Protein AF-A0A8E0M1T7-F1 (afdb_monomer_lite)

Organism: NCBI:txid1256218

Sequence (68 aa):
MSKSQQQYDYIRLLAKNNQWTPQKTQELGNIIDSLESVSPTKQTLTTTYQHIWGYFKKNVPMKSYISI

Radius of gyration: 17.66 Å; chains: 1; bounding box: 42×41×34 Å

Structure (mmCIF, N/CA/C/O backbone):
data_AF-A0A8E0M1T7-F1
#
_entry.id   AF-A0A8E0M1T7-F1
#
loop_
_atom_site.group_PDB
_atom_site.id
_atom_site.type_symbol
_atom_site.label_atom_id
_atom_site.label_alt_id
_atom_site.label_comp_id
_atom_site.label_asym_id
_atom_site.label_entity_id
_atom_site.label_seq_id
_atom_site.pdbx_PDB_ins_code
_atom_site.Cartn_x
_atom_site.Cartn_y
_atom_site.Cartn_z
_atom_site.occupancy
_atom_site.B_iso_or_equiv
_atom_site.auth_seq_id
_atom_site.auth_comp_id
_atom_site.auth_asym_id
_atom_site.auth_atom_id
_atom_site.pdbx_PDB_model_num
ATOM 1 N N . MET A 1 1 ? 9.903 8.276 2.051 1.00 59.38 1 MET A N 1
ATOM 2 C CA . MET A 1 1 ? 9.340 6.908 2.163 1.00 59.38 1 MET A CA 1
ATOM 3 C C . MET A 1 1 ? 8.571 6.604 0.890 1.00 59.38 1 MET A C 1
ATOM 5 O O . MET A 1 1 ? 7.979 7.526 0.345 1.00 59.38 1 MET A O 1
ATOM 9 N N . SER A 1 2 ? 8.617 5.369 0.380 1.00 78.06 2 SER A N 1
ATOM 10 C CA . SER A 1 2 ? 7.811 4.991 -0.789 1.00 78.06 2 SER A CA 1
ATOM 11 C C . SER A 1 2 ? 6.317 5.037 -0.448 1.00 78.06 2 SER A C 1
ATOM 13 O O . SER A 1 2 ? 5.939 4.836 0.709 1.00 78.06 2 SER A O 1
ATOM 15 N N . LYS A 1 3 ? 5.459 5.251 -1.456 1.00 81.38 3 LYS A N 1
ATOM 16 C CA . LYS A 1 3 ? 3.994 5.210 -1.298 1.00 81.38 3 LYS A CA 1
ATOM 17 C C . LYS A 1 3 ? 3.536 3.898 -0.645 1.00 81.38 3 LYS A C 1
ATOM 19 O O . LYS A 1 3 ? 2.697 3.920 0.244 1.00 81.38 3 LYS A O 1
ATOM 24 N N . SER A 1 4 ? 4.139 2.769 -1.028 1.00 81.81 4 SER A N 1
ATOM 25 C CA . SER A 1 4 ? 3.853 1.454 -0.439 1.00 81.81 4 SER A CA 1
ATOM 26 C C . SER A 1 4 ? 4.194 1.377 1.050 1.00 81.81 4 SER A C 1
ATOM 28 O O . SER A 1 4 ? 3.408 0.842 1.825 1.00 81.81 4 SER A O 1
ATOM 30 N N . GLN A 1 5 ? 5.325 1.953 1.468 1.00 87.06 5 GLN A N 1
ATOM 31 C CA . GLN A 1 5 ? 5.733 1.954 2.871 1.00 87.06 5 GLN A CA 1
ATOM 32 C C . GLN A 1 5 ? 4.790 2.805 3.727 1.00 87.06 5 GLN A C 1
ATOM 34 O O . GLN A 1 5 ? 4.380 2.370 4.794 1.00 87.06 5 GLN A O 1
ATOM 39 N N . GLN A 1 6 ? 4.397 3.984 3.235 1.00 91.19 6 GLN A N 1
ATOM 40 C CA . GLN A 1 6 ? 3.455 4.858 3.944 1.00 91.19 6 GLN A CA 1
ATOM 41 C C . GLN A 1 6 ? 2.100 4.176 4.171 1.00 91.19 6 GLN A C 1
ATOM 43 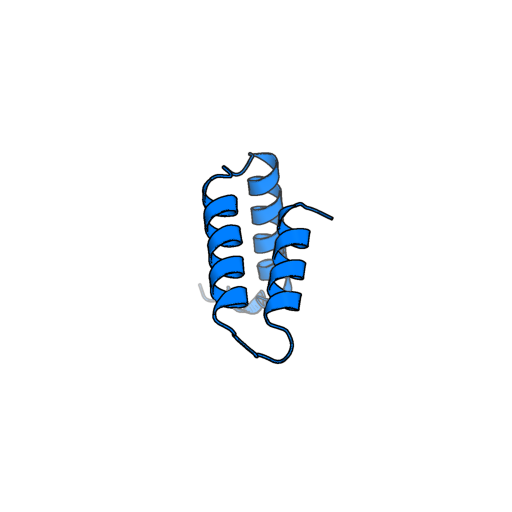O O . GLN A 1 6 ? 1.544 4.263 5.261 1.00 91.19 6 GLN A O 1
ATOM 48 N N . GLN A 1 7 ? 1.589 3.469 3.159 1.00 92.38 7 GLN A N 1
ATOM 49 C CA . GLN A 1 7 ? 0.322 2.740 3.256 1.00 92.38 7 GLN A CA 1
ATOM 50 C C . GLN A 1 7 ? 0.425 1.543 4.206 1.00 92.38 7 GLN A C 1
ATOM 52 O O . GLN A 1 7 ? -0.457 1.341 5.036 1.00 92.38 7 GLN A O 1
ATOM 57 N N . TYR A 1 8 ? 1.535 0.800 4.161 1.00 92.19 8 TYR A N 1
ATOM 58 C CA . TYR A 1 8 ? 1.804 -0.265 5.126 1.00 92.19 8 TYR A CA 1
ATOM 59 C C . TYR A 1 8 ? 1.856 0.257 6.569 1.00 92.19 8 TYR A C 1
ATOM 61 O O . TYR A 1 8 ? 1.221 -0.313 7.458 1.00 92.19 8 TYR A O 1
ATOM 69 N N . ASP A 1 9 ? 2.573 1.357 6.809 1.00 95.06 9 ASP A N 1
ATOM 70 C CA . ASP A 1 9 ? 2.683 1.953 8.142 1.00 95.06 9 ASP A CA 1
ATOM 71 C C . ASP A 1 9 ? 1.319 2.440 8.644 1.00 95.06 9 ASP A C 1
ATOM 73 O O . ASP A 1 9 ? 0.990 2.257 9.817 1.00 95.06 9 ASP A O 1
ATOM 77 N N . TYR A 1 10 ? 0.495 2.988 7.749 1.00 95.56 10 TYR A N 1
ATOM 78 C CA . TYR A 1 10 ? -0.869 3.387 8.071 1.00 95.56 10 TYR A CA 1
ATOM 79 C C . TYR A 1 10 ? -1.748 2.193 8.460 1.00 95.56 10 TYR A C 1
ATOM 81 O O . TYR A 1 10 ? -2.358 2.206 9.528 1.00 95.56 10 TYR A O 1
ATOM 89 N N . ILE A 1 11 ? -1.748 1.117 7.666 1.00 95.12 11 ILE A N 1
ATOM 90 C CA . ILE A 1 11 ? -2.477 -0.123 7.986 1.00 95.12 11 ILE A CA 1
ATOM 91 C C . ILE A 1 11 ? -1.999 -0.701 9.325 1.00 95.12 11 ILE A C 1
ATOM 93 O O . ILE A 1 11 ? -2.802 -1.146 10.147 1.00 95.12 11 ILE A O 1
ATOM 97 N N . ARG A 1 12 ? -0.691 -0.650 9.598 1.00 94.94 12 ARG A N 1
ATOM 98 C CA . ARG A 1 12 ? -0.124 -1.097 10.875 1.00 94.94 12 ARG A CA 1
ATOM 99 C C . ARG A 1 12 ? -0.626 -0.262 12.056 1.00 94.94 12 ARG A C 1
ATOM 101 O O . ARG A 1 12 ? -0.880 -0.818 13.125 1.00 94.94 12 ARG A O 1
ATOM 108 N N . LEU A 1 13 ? -0.769 1.053 11.884 1.00 94.75 13 LEU A N 1
ATOM 109 C CA . LEU A 1 13 ? -1.365 1.935 12.892 1.00 94.75 13 LEU A CA 1
ATOM 110 C C . LEU A 1 13 ? -2.860 1.652 13.076 1.00 94.75 13 LEU A C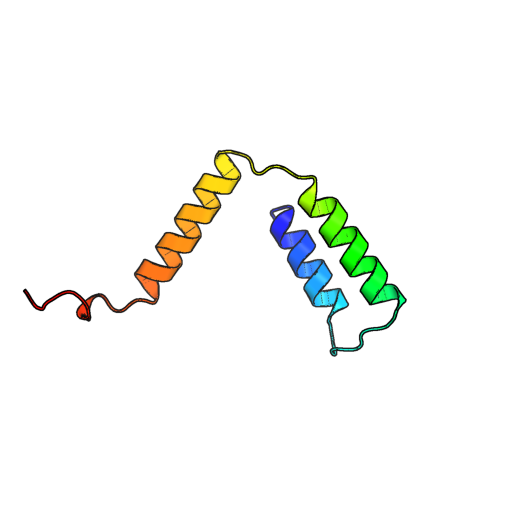 1
ATOM 112 O O . LEU A 1 13 ? -3.329 1.605 14.213 1.00 94.75 13 LEU A O 1
ATOM 116 N N . LEU A 1 14 ? -3.586 1.397 11.988 1.00 95.56 14 LEU A N 1
ATOM 117 C CA . LEU A 1 14 ? -5.001 1.027 12.012 1.00 95.56 14 LEU A CA 1
ATOM 118 C C . LEU A 1 14 ? -5.229 -0.252 12.837 1.00 95.56 14 LEU A C 1
ATOM 120 O O . LEU A 1 14 ? -6.099 -0.291 13.715 1.00 95.56 14 LEU A O 1
ATOM 124 N N . ALA A 1 15 ? -4.368 -1.251 12.628 1.00 94.19 15 ALA A N 1
ATOM 125 C CA . ALA A 1 15 ? -4.361 -2.535 13.327 1.00 94.19 15 ALA A CA 1
ATOM 126 C C . ALA A 1 15 ? -3.816 -2.471 14.769 1.00 94.19 15 ALA A C 1
ATOM 128 O O . ALA A 1 15 ? -3.788 -3.487 15.473 1.00 94.19 15 ALA A O 1
ATOM 129 N N . LYS A 1 16 ? -3.361 -1.300 15.241 1.00 93.88 16 LYS A N 1
ATOM 130 C CA . LYS A 1 16 ? -2.777 -1.152 16.578 1.00 93.88 16 LYS A CA 1
ATOM 131 C C . LYS A 1 16 ? -3.762 -1.613 17.654 1.00 93.88 16 LYS A C 1
ATOM 133 O O . LYS A 1 16 ? -4.950 -1.292 17.619 1.00 93.88 16 LYS A O 1
ATOM 138 N N . ASN A 1 17 ? -3.237 -2.358 18.626 1.00 93.44 17 ASN A N 1
ATOM 139 C CA . ASN A 1 17 ? -3.985 -2.975 19.727 1.00 93.44 17 ASN A CA 1
ATOM 140 C C . ASN A 1 17 ? -5.048 -4.002 19.284 1.00 93.44 17 ASN A C 1
ATOM 142 O O . ASN A 1 17 ? -5.868 -4.401 20.104 1.00 93.44 17 ASN A O 1
ATOM 146 N N . ASN A 1 18 ? -5.037 -4.430 18.014 1.00 89.94 18 ASN A N 1
ATOM 147 C CA . ASN A 1 18 ? -5.932 -5.442 17.443 1.00 89.94 18 ASN A CA 1
ATOM 148 C C . ASN A 1 18 ? -7.438 -5.166 17.644 1.00 89.94 18 ASN A C 1
ATOM 150 O O . ASN A 1 18 ? -8.258 -6.080 17.676 1.00 89.94 18 ASN A O 1
ATOM 154 N N . GLN A 1 19 ? -7.812 -3.895 17.797 1.00 92.75 19 GLN A N 1
ATOM 155 C CA . GLN A 1 19 ? -9.207 -3.484 17.922 1.00 92.75 19 GLN A CA 1
ATOM 156 C C . GLN A 1 19 ? -9.759 -3.147 16.541 1.00 92.75 19 GLN A C 1
ATOM 158 O O . GLN A 1 19 ? -9.561 -2.028 16.056 1.00 92.75 19 GLN A O 1
ATOM 163 N N . TRP A 1 20 ? -10.434 -4.116 15.925 1.00 93.69 20 TRP A N 1
ATOM 164 C CA . TRP A 1 20 ? -11.096 -3.972 14.630 1.00 93.69 20 TRP A CA 1
ATOM 165 C C . TRP A 1 20 ? -12.549 -3.552 14.811 1.00 93.69 20 TRP A C 1
ATOM 167 O O . TRP A 1 20 ? -13.415 -4.355 15.144 1.00 93.69 20 TRP A O 1
ATOM 177 N N . THR A 1 21 ? -12.807 -2.265 14.597 1.00 95.31 21 THR A N 1
ATOM 178 C CA . THR A 1 21 ? -14.169 -1.736 14.511 1.00 95.31 21 THR A CA 1
ATOM 179 C C . THR A 1 21 ? -14.672 -1.814 13.065 1.00 95.31 21 THR A C 1
ATOM 181 O O . THR A 1 21 ? -13.860 -1.919 12.133 1.00 95.31 21 THR A O 1
ATOM 184 N N . PRO A 1 22 ? -15.992 -1.714 12.831 1.00 96.25 22 PRO A N 1
ATOM 185 C CA . PRO A 1 22 ? -16.539 -1.641 11.477 1.00 96.25 22 PRO A CA 1
ATOM 186 C C . PRO A 1 22 ? -15.913 -0.517 10.639 1.00 96.25 22 PRO A C 1
ATOM 188 O O . PRO A 1 22 ? -15.584 -0.726 9.477 1.00 96.25 22 PRO A O 1
ATOM 191 N N . GLN A 1 23 ? -15.651 0.642 11.251 1.00 96.00 23 GLN A N 1
ATOM 192 C CA . GLN A 1 23 ? -15.048 1.799 10.581 1.00 96.00 23 GLN A CA 1
ATOM 193 C C . GLN A 1 23 ? -13.625 1.497 10.104 1.00 96.00 23 GLN A C 1
ATOM 195 O O . GLN A 1 23 ? -13.297 1.761 8.954 1.00 96.00 23 GLN A O 1
ATOM 200 N N . LYS A 1 24 ? -12.796 0.883 10.958 1.00 96.69 24 LYS A N 1
ATOM 201 C CA . LYS A 1 24 ? -11.436 0.481 10.572 1.00 96.69 24 LYS A CA 1
ATOM 202 C C . LYS A 1 24 ? -11.438 -0.591 9.489 1.00 96.69 24 LYS A C 1
ATOM 204 O O . LYS A 1 24 ? -10.568 -0.599 8.629 1.00 96.69 24 LYS A O 1
ATOM 209 N N . THR A 1 25 ? -12.409 -1.497 9.531 1.00 96.56 25 THR A N 1
ATOM 210 C CA . THR A 1 25 ? -12.554 -2.545 8.513 1.00 96.56 25 THR A CA 1
ATOM 211 C C . THR A 1 25 ? -12.905 -1.931 7.158 1.00 96.56 25 THR A C 1
ATOM 213 O O . THR A 1 25 ? -12.285 -2.263 6.152 1.00 96.56 25 THR A O 1
ATOM 216 N N . GLN A 1 26 ? -13.841 -0.980 7.142 1.00 97.25 26 GLN A N 1
ATOM 217 C CA . GLN A 1 26 ? -14.191 -0.223 5.942 1.00 97.25 26 GLN A CA 1
ATOM 218 C C . GLN A 1 26 ? -12.999 0.587 5.416 1.00 97.25 26 GLN A C 1
ATOM 220 O O . GLN A 1 26 ? -1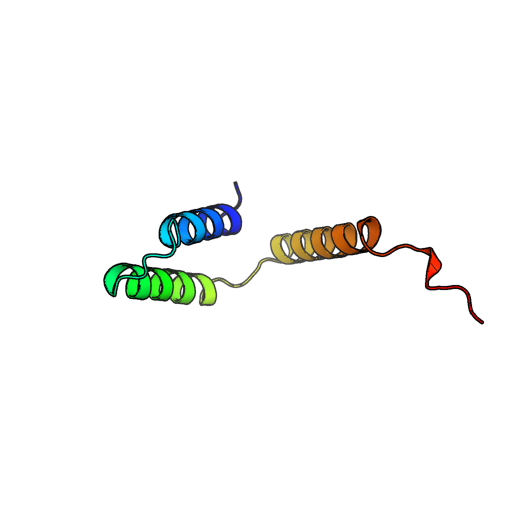2.730 0.592 4.219 1.00 97.25 26 GLN A O 1
ATOM 225 N N . GLU A 1 27 ? -12.255 1.246 6.303 1.00 96.75 27 GLU A N 1
ATOM 226 C CA . GLU A 1 27 ? -11.074 2.019 5.928 1.00 96.75 27 GLU A CA 1
ATOM 227 C C . GLU A 1 27 ? -9.963 1.144 5.334 1.00 96.75 27 GLU A C 1
ATOM 229 O O . GLU A 1 27 ? -9.372 1.513 4.320 1.00 96.75 27 GLU A O 1
ATOM 234 N N . LEU A 1 28 ? -9.727 -0.042 5.903 1.00 96.31 28 LEU A N 1
ATOM 235 C CA . LEU A 1 28 ? -8.817 -1.030 5.328 1.00 96.31 28 LEU A CA 1
ATOM 236 C C . LEU A 1 28 ? -9.254 -1.442 3.915 1.00 96.31 28 LEU A C 1
ATOM 238 O O . LEU A 1 28 ? -8.412 -1.480 3.021 1.00 96.31 28 LEU A O 1
ATOM 242 N N . GLY A 1 29 ? -10.549 -1.710 3.713 1.00 95.88 29 GLY A N 1
ATOM 243 C CA . GLY A 1 29 ? -11.109 -2.031 2.396 1.00 95.88 29 GLY A CA 1
ATOM 244 C C . GLY A 1 29 ? -10.830 -0.929 1.373 1.00 95.88 29 GLY A C 1
ATOM 245 O O . GLY A 1 29 ? -10.219 -1.190 0.342 1.00 95.88 29 GLY A O 1
ATOM 246 N N . ASN A 1 30 ? -11.131 0.325 1.723 1.00 95.12 30 ASN A N 1
ATOM 247 C CA . ASN A 1 30 ? -10.874 1.479 0.855 1.00 95.12 30 ASN A CA 1
ATOM 248 C C . ASN A 1 30 ? -9.390 1.610 0.460 1.00 95.12 30 ASN A C 1
ATOM 250 O O . ASN A 1 30 ? -9.072 2.024 -0.657 1.00 95.12 30 ASN A O 1
ATOM 254 N N . ILE A 1 31 ? -8.470 1.292 1.378 1.00 94.31 31 ILE A N 1
ATOM 255 C CA . ILE A 1 31 ? -7.030 1.315 1.096 1.00 94.31 31 ILE A CA 1
ATOM 256 C C . ILE A 1 31 ? -6.660 0.207 0.108 1.00 94.31 31 ILE A C 1
ATOM 258 O O . ILE A 1 31 ? -5.912 0.473 -0.831 1.00 94.31 31 ILE A O 1
ATOM 262 N N . ILE A 1 32 ? -7.168 -1.013 0.302 1.00 93.81 32 ILE A N 1
ATOM 263 C CA . ILE A 1 32 ? -6.892 -2.145 -0.592 1.00 93.81 32 ILE A CA 1
ATOM 264 C C . ILE A 1 32 ? -7.416 -1.842 -1.999 1.00 93.81 32 ILE A C 1
ATOM 266 O O . ILE A 1 32 ? -6.629 -1.889 -2.943 1.00 93.81 32 ILE A O 1
ATOM 270 N N . ASP A 1 33 ? -8.671 -1.409 -2.125 1.00 94.31 33 ASP A N 1
ATOM 271 C CA . ASP A 1 33 ? -9.294 -1.072 -3.413 1.00 94.31 33 ASP A CA 1
ATOM 272 C C . ASP A 1 33 ? -8.503 0.022 -4.156 1.00 94.31 33 ASP A C 1
ATOM 274 O O . ASP A 1 33 ? -8.231 -0.061 -5.357 1.00 94.31 33 ASP A O 1
ATOM 278 N N . SER A 1 34 ? -8.059 1.046 -3.419 1.00 91.62 34 SER A N 1
ATOM 279 C CA . SER A 1 34 ? -7.201 2.116 -3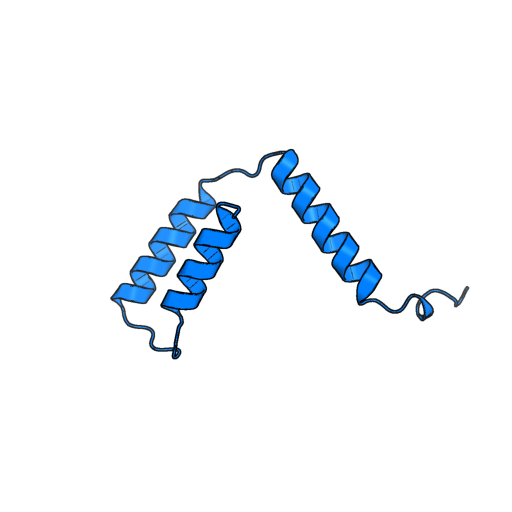.941 1.00 91.62 34 SER A CA 1
ATOM 280 C C . SER A 1 34 ? -5.867 1.584 -4.467 1.00 91.62 34 SER A C 1
ATOM 282 O O . SER A 1 34 ? -5.388 2.029 -5.514 1.00 91.62 34 SER A O 1
ATOM 284 N N . LEU A 1 35 ? -5.258 0.622 -3.771 1.00 90.12 35 LEU A N 1
ATOM 285 C CA . LEU A 1 35 ? -3.962 0.058 -4.139 1.00 90.12 35 LEU A CA 1
ATOM 286 C C . LEU A 1 35 ? -4.043 -0.936 -5.299 1.00 90.12 35 LEU A C 1
ATOM 288 O O . LEU A 1 35 ? -3.124 -0.945 -6.118 1.00 90.12 35 LEU A O 1
ATOM 292 N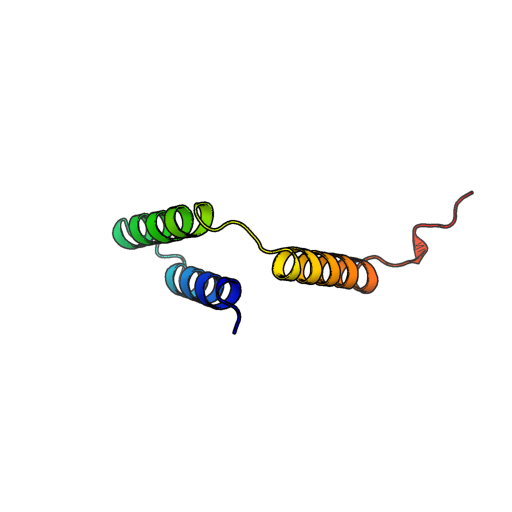 N . GLU A 1 36 ? -5.119 -1.715 -5.410 1.00 89.75 36 GLU A N 1
ATOM 293 C CA . GLU A 1 36 ? -5.324 -2.653 -6.524 1.00 89.75 36 GLU A CA 1
ATOM 294 C C . GLU A 1 36 ? -5.368 -1.942 -7.881 1.00 89.75 36 GLU A C 1
ATOM 296 O O . GLU A 1 36 ? -4.879 -2.466 -8.882 1.00 89.75 36 GLU A O 1
ATOM 301 N N . SER A 1 37 ? -5.867 -0.704 -7.909 1.00 88.12 37 SER A N 1
ATOM 302 C CA . SER A 1 37 ? -5.899 0.115 -9.127 1.00 88.12 37 SER A CA 1
ATOM 303 C C . SER A 1 37 ? -4.516 0.602 -9.599 1.00 88.12 37 SER A C 1
ATOM 305 O O . SER A 1 37 ? -4.375 1.109 -10.716 1.00 88.12 37 SER A O 1
ATOM 307 N N . VAL A 1 38 ? -3.469 0.464 -8.774 1.00 89.31 38 VAL A N 1
ATOM 308 C CA . VAL A 1 38 ? -2.134 1.003 -9.061 1.00 89.31 38 VAL A CA 1
ATOM 309 C C . VAL A 1 38 ? -1.246 -0.067 -9.687 1.00 89.31 38 VAL A C 1
ATOM 311 O O . VAL A 1 38 ? -0.674 -0.916 -9.006 1.00 89.31 38 VAL A O 1
ATOM 314 N N . SER A 1 39 ? -1.039 0.033 -11.000 1.00 89.94 39 SER A N 1
ATOM 315 C CA . SER A 1 39 ? -0.088 -0.835 -11.700 1.00 89.94 39 SER A CA 1
ATOM 316 C C . SER A 1 39 ? 1.363 -0.556 -11.273 1.00 89.94 39 SER A C 1
ATOM 318 O O . SER A 1 39 ? 1.778 0.607 -11.198 1.00 89.94 39 SER A O 1
ATOM 320 N N . PRO A 1 40 ? 2.177 -1.597 -11.023 1.00 88.81 40 PRO A N 1
ATOM 321 C CA . PRO A 1 40 ? 3.573 -1.420 -10.659 1.00 88.81 40 PRO A CA 1
ATOM 322 C C . PRO A 1 40 ? 4.396 -0.930 -11.855 1.00 88.81 40 PRO A C 1
ATOM 324 O O . PRO A 1 40 ? 4.211 -1.356 -12.993 1.00 88.81 40 PRO A O 1
ATOM 327 N N . THR A 1 41 ? 5.367 -0.058 -11.590 1.00 92.06 41 THR A N 1
ATOM 328 C CA . THR A 1 41 ? 6.321 0.380 -12.618 1.00 92.06 41 THR A CA 1
ATOM 329 C C . THR A 1 41 ? 7.473 -0.615 -12.750 1.00 92.06 41 THR A C 1
ATOM 331 O O . THR A 1 41 ? 7.786 -1.349 -11.809 1.00 92.06 41 THR A O 1
ATOM 334 N N . LYS A 1 42 ? 8.196 -0.580 -13.877 1.00 94.81 42 LYS A N 1
ATOM 335 C CA . LYS A 1 42 ? 9.435 -1.360 -14.056 1.00 94.81 42 LYS A CA 1
ATOM 336 C C . LYS A 1 42 ? 10.438 -1.127 -12.919 1.00 94.81 42 LYS A C 1
ATOM 338 O O . LYS A 1 42 ? 11.075 -2.075 -12.461 1.00 94.81 42 LYS A O 1
ATOM 343 N N . GLN A 1 43 ? 10.565 0.115 -12.449 1.00 91.56 43 GLN A N 1
ATOM 344 C CA . GLN A 1 43 ? 11.448 0.458 -11.335 1.00 91.56 43 GLN A CA 1
ATOM 345 C C . GLN A 1 43 ? 10.979 -0.210 -10.039 1.00 91.56 43 GLN A C 1
ATOM 347 O O . GLN A 1 43 ? 11.773 -0.876 -9.381 1.00 91.56 43 GLN A O 1
ATOM 352 N N . THR A 1 44 ? 9.687 -0.096 -9.714 1.00 89.38 44 THR A N 1
ATOM 353 C CA . THR A 1 44 ? 9.092 -0.723 -8.524 1.00 89.38 44 THR A CA 1
ATOM 354 C C . THR A 1 44 ? 9.293 -2.238 -8.536 1.00 89.38 44 THR A C 1
ATOM 356 O O . THR A 1 44 ? 9.742 -2.793 -7.538 1.00 89.38 44 THR A O 1
ATOM 359 N N . LEU A 1 45 ? 9.042 -2.896 -9.672 1.00 92.25 45 LEU A N 1
ATOM 360 C CA . LEU A 1 45 ? 9.272 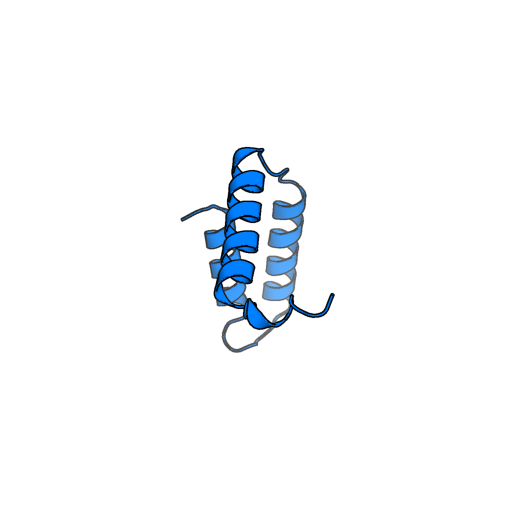-4.335 -9.835 1.00 92.25 45 LEU A CA 1
ATOM 361 C C . LEU A 1 45 ? 10.744 -4.702 -9.617 1.00 92.25 45 LEU A C 1
ATOM 363 O O . LEU A 1 45 ? 11.046 -5.608 -8.845 1.00 92.25 45 LEU A O 1
ATOM 367 N N . THR A 1 46 ? 11.660 -3.966 -10.252 1.00 95.06 46 THR A N 1
ATOM 368 C CA . THR A 1 46 ? 13.108 -4.203 -10.135 1.00 95.06 46 THR A CA 1
ATOM 369 C C . THR A 1 46 ? 13.568 -4.115 -8.682 1.00 95.06 46 THR A C 1
ATOM 371 O O . THR A 1 46 ? 14.241 -5.020 -8.189 1.00 95.06 46 THR A O 1
ATOM 374 N N . THR A 1 47 ? 13.166 -3.057 -7.975 1.00 92.25 47 THR A N 1
ATOM 375 C CA . THR A 1 47 ? 13.497 -2.869 -6.559 1.00 92.25 47 THR A CA 1
ATOM 376 C C . THR A 1 47 ? 12.912 -3.988 -5.694 1.00 92.25 47 THR A C 1
ATOM 378 O O . THR A 1 47 ? 13.627 -4.548 -4.863 1.00 92.25 47 THR A O 1
ATOM 381 N N . THR A 1 48 ? 11.653 -4.382 -5.916 1.00 90.69 48 THR A N 1
ATOM 382 C CA . THR A 1 48 ? 11.027 -5.501 -5.192 1.00 90.69 48 THR A CA 1
ATOM 383 C C . THR A 1 48 ? 11.797 -6.809 -5.388 1.00 90.69 48 THR A C 1
ATOM 385 O O . THR A 1 48 ? 12.114 -7.480 -4.406 1.00 90.69 48 THR A O 1
ATOM 388 N N . TYR A 1 49 ? 12.171 -7.154 -6.624 1.00 94.44 49 TYR A N 1
ATOM 389 C CA . TYR A 1 49 ? 12.947 -8.369 -6.892 1.00 94.44 49 TYR A CA 1
ATOM 390 C C . TYR A 1 49 ? 14.321 -8.352 -6.219 1.00 94.44 49 TYR A C 1
ATOM 392 O O . TYR A 1 49 ? 14.726 -9.353 -5.630 1.00 94.44 49 TYR A O 1
ATOM 400 N N . GLN A 1 50 ? 15.020 -7.214 -6.245 1.00 95.12 50 GLN A N 1
ATOM 401 C CA . GLN A 1 50 ? 16.308 -7.063 -5.564 1.00 95.12 50 GLN A CA 1
ATOM 402 C C . GLN A 1 50 ? 16.186 -7.264 -4.048 1.00 95.12 50 GLN A C 1
ATOM 404 O O . GLN A 1 50 ? 17.034 -7.927 -3.449 1.00 95.12 50 GLN A O 1
ATOM 409 N N . HIS A 1 51 ? 15.123 -6.744 -3.426 1.00 90.50 51 HIS A N 1
ATOM 410 C CA . HIS A 1 51 ? 14.871 -6.946 -1.999 1.00 90.50 51 HIS A CA 1
ATOM 411 C C . HIS A 1 51 ? 14.565 -8.407 -1.656 1.00 90.50 51 HIS A C 1
ATOM 413 O O . HIS A 1 51 ? 15.153 -8.935 -0.710 1.00 90.50 51 HIS A O 1
ATOM 419 N N . ILE A 1 52 ? 13.700 -9.071 -2.430 1.00 91.25 52 ILE A N 1
ATOM 420 C CA . ILE A 1 52 ? 13.380 -10.496 -2.248 1.00 91.25 52 ILE A CA 1
ATOM 421 C C . ILE A 1 52 ? 14.651 -11.343 -2.376 1.00 91.25 52 ILE A C 1
ATOM 423 O O . ILE A 1 52 ? 14.950 -12.164 -1.509 1.00 91.25 52 ILE A O 1
ATOM 427 N N . TRP A 1 53 ? 15.448 -11.095 -3.417 1.00 92.75 53 TRP A N 1
ATOM 428 C CA . TRP A 1 53 ? 16.726 -11.774 -3.613 1.00 92.75 53 TRP A CA 1
ATOM 429 C C . TRP A 1 53 ? 17.692 -11.546 -2.444 1.00 92.75 53 TRP A C 1
ATOM 431 O O . TRP A 1 53 ? 18.278 -12.496 -1.924 1.00 92.75 53 TRP A O 1
ATOM 441 N N . GLY A 1 54 ? 17.830 -10.299 -1.985 1.00 93.38 54 GLY A N 1
ATOM 442 C CA . GLY A 1 54 ? 18.663 -9.956 -0.832 1.00 93.38 54 GLY A CA 1
ATOM 443 C C . GLY A 1 54 ? 18.224 -10.660 0.455 1.00 93.38 54 GLY A C 1
ATOM 444 O O . GLY A 1 54 ? 19.075 -11.133 1.212 1.00 93.38 54 GLY A O 1
ATOM 445 N N . TYR A 1 55 ? 16.910 -10.790 0.681 1.00 91.88 55 TYR A N 1
ATOM 446 C CA . TYR A 1 55 ? 16.359 -11.547 1.805 1.00 91.88 55 TYR A CA 1
ATOM 447 C C . TYR A 1 55 ? 16.776 -13.019 1.748 1.00 91.88 55 TYR A C 1
ATOM 449 O O . TYR A 1 55 ? 17.288 -13.538 2.742 1.00 91.88 55 TYR A O 1
ATOM 457 N N . PHE A 1 56 ? 16.621 -13.678 0.596 1.00 88.62 56 PHE A N 1
ATOM 458 C CA . PHE A 1 56 ? 17.020 -15.078 0.453 1.00 88.62 56 PHE A CA 1
ATOM 459 C C . PHE A 1 56 ? 18.529 -15.263 0.592 1.00 88.62 56 PHE A C 1
ATOM 461 O O . PHE A 1 56 ? 18.966 -16.133 1.337 1.00 88.62 56 PHE A O 1
ATOM 468 N N . LYS A 1 57 ? 19.338 -14.397 -0.026 1.00 88.94 57 LYS A N 1
ATOM 469 C CA . LYS A 1 57 ? 20.802 -14.454 0.092 1.00 88.94 57 LYS A CA 1
ATOM 470 C C . LYS A 1 57 ? 21.283 -14.352 1.545 1.00 88.94 57 LYS A C 1
ATOM 472 O O . LYS A 1 57 ? 22.292 -14.955 1.894 1.00 88.94 57 LYS A O 1
ATOM 477 N N . LYS A 1 58 ? 20.590 -13.568 2.378 1.00 89.00 58 LYS A N 1
ATOM 478 C CA . LYS A 1 58 ? 20.934 -13.383 3.794 1.00 89.00 58 LYS A CA 1
ATOM 479 C C . LYS A 1 58 ? 20.450 -14.534 4.678 1.00 89.00 58 LYS A C 1
ATOM 481 O O . LYS A 1 58 ? 21.170 -14.930 5.588 1.00 89.00 58 LYS A O 1
ATOM 486 N N . ASN A 1 59 ? 19.221 -15.001 4.463 1.00 83.19 59 ASN A N 1
ATOM 487 C CA . ASN A 1 59 ? 18.530 -15.875 5.416 1.00 83.19 59 ASN A CA 1
ATOM 488 C C . ASN A 1 59 ? 18.497 -17.349 4.997 1.00 83.19 59 ASN A C 1
ATOM 490 O O . ASN A 1 59 ? 18.208 -18.198 5.835 1.00 83.19 59 ASN A O 1
ATOM 494 N N . VAL A 1 60 ? 18.804 -17.674 3.738 1.00 74.81 60 VAL A N 1
ATOM 495 C CA . VAL A 1 60 ? 18.976 -19.064 3.307 1.00 74.81 60 VAL A CA 1
ATOM 496 C C . VAL A 1 60 ? 20.442 -19.444 3.513 1.00 74.81 60 VAL A C 1
ATOM 498 O O . VAL A 1 60 ? 21.314 -18.888 2.839 1.00 74.81 60 VAL A O 1
ATOM 501 N N . PRO A 1 61 ? 20.759 -20.371 4.434 1.00 65.06 61 PRO A N 1
ATOM 502 C CA . PRO A 1 61 ? 22.125 -20.838 4.597 1.00 65.06 61 PRO A CA 1
ATOM 503 C C . PRO A 1 61 ? 22.580 -21.523 3.301 1.00 65.06 61 PRO A C 1
ATOM 505 O O . PRO A 1 61 ? 21.990 -22.508 2.868 1.00 65.06 61 PRO A O 1
ATOM 508 N N . MET A 1 62 ? 23.670 -21.038 2.696 1.00 59.62 62 MET A N 1
ATOM 509 C CA . MET A 1 62 ? 24.250 -21.600 1.460 1.00 59.62 62 MET A CA 1
ATOM 510 C C . MET A 1 62 ? 24.642 -23.090 1.555 1.00 59.62 62 MET A C 1
ATOM 512 O O . MET A 1 62 ? 24.963 -23.703 0.543 1.00 59.62 62 MET A O 1
ATOM 516 N N . LYS A 1 63 ? 24.620 -23.699 2.749 1.00 56.72 63 LYS A N 1
ATOM 517 C CA . LYS A 1 63 ? 25.041 -25.091 2.979 1.00 56.72 63 LYS A CA 1
ATOM 518 C C . LYS A 1 63 ? 24.052 -26.162 2.496 1.00 56.72 63 LYS A C 1
ATOM 520 O O . LYS A 1 63 ? 24.384 -27.337 2.579 1.00 56.72 63 LYS A O 1
ATOM 525 N N . SER A 1 64 ? 22.878 -25.801 1.982 1.00 56.22 64 SER A N 1
ATOM 526 C CA . SER A 1 64 ? 21.888 -26.782 1.501 1.00 56.22 64 SER A CA 1
ATOM 527 C C . SER A 1 64 ? 22.088 -27.237 0.048 1.00 56.22 64 SER A C 1
ATOM 529 O O . SER A 1 64 ? 21.324 -28.069 -0.424 1.00 56.22 64 SER A O 1
ATOM 531 N N . TYR A 1 65 ? 23.096 -26.721 -0.665 1.00 58.59 65 TYR A N 1
ATOM 532 C CA . TYR A 1 65 ? 23.353 -27.049 -2.074 1.00 58.59 65 TYR A CA 1
ATOM 533 C C . TYR A 1 65 ? 24.720 -27.710 -2.285 1.00 58.59 65 TYR A C 1
ATOM 535 O O . TYR A 1 65 ? 25.507 -27.245 -3.098 1.00 58.59 65 TYR A O 1
ATOM 543 N N . ILE A 1 66 ? 25.019 -28.791 -1.559 1.00 57.56 66 ILE A N 1
ATOM 544 C CA . ILE A 1 66 ? 25.994 -29.794 -2.019 1.00 57.56 66 ILE A CA 1
ATOM 545 C C . ILE A 1 66 ? 25.470 -31.183 -1.630 1.00 57.56 66 ILE A C 1
ATOM 547 O O . ILE A 1 66 ? 25.767 -31.697 -0.556 1.00 57.56 66 ILE A O 1
ATOM 551 N N . SER A 1 67 ? 24.681 -31.783 -2.518 1.00 50.78 67 SER A N 1
ATOM 552 C CA . SER A 1 67 ? 24.690 -33.233 -2.730 1.00 50.78 67 SER A CA 1
ATOM 553 C C . SER A 1 67 ? 24.383 -33.488 -4.207 1.00 50.78 67 SER A C 1
ATOM 555 O O . SER A 1 67 ? 23.227 -33.647 -4.602 1.00 50.78 67 SER A O 1
ATOM 557 N N . ILE A 1 68 ? 25.429 -33.422 -5.026 1.00 51.16 68 ILE A N 1
ATOM 558 C CA . ILE A 1 68 ? 25.499 -34.135 -6.304 1.00 51.16 68 ILE A CA 1
ATOM 559 C C . ILE A 1 68 ? 26.563 -35.204 -6.102 1.00 51.16 68 ILE A C 1
ATOM 561 O O . ILE A 1 68 ? 27.611 -34.840 -5.516 1.00 51.16 68 ILE A O 1
#

pLDDT: mean 87.24, std 12.54, range [50.78, 97.25]

Secondary structure (DSSP, 8-state):
--HHHHHHHHHHHHTGGG---HHHHHHHHHHHHHHHT-PPPHHHHHHHHHHHHHHHHHHS-GGG----

InterPro domains:
  IPR013560 Domain of unknown function DUF1722 [PF08349] (1-61)

Foldseek 3Di:
DDPVVVLVVVLVVLCPPNDDDPVSVVVVVVSVVVVVPDDDDPVRVVVVVVVVVVVCVPPPPPVPPDDD